Protein AF-A0A3R8M6Q6-F1 (afdb_monomer_lite)

Sequence (93 aa):
MAAIEPDTLVAEKQAVLIAHEKTYHGFSVLLRWCMLGLASVISALTVWFATPGGFWGGLVTFLVVWVAGYYGMVHREEQQSLDPWAPGRKGIL

Structure (mmCIF, N/CA/C/O backbone):
data_AF-A0A3R8M6Q6-F1
#
_entry.id   AF-A0A3R8M6Q6-F1
#
loop_
_atom_site.group_PDB
_atom_site.id
_atom_site.type_symbol
_atom_site.label_atom_id
_atom_site.label_alt_id
_atom_site.label_comp_id
_atom_site.label_asym_id
_atom_site.label_entity_id
_atom_site.label_seq_id
_atom_site.pdbx_PDB_ins_code
_atom_site.Cartn_x
_atom_site.Cartn_y
_atom_site.Cartn_z
_atom_site.occupancy
_atom_site.B_iso_or_equiv
_atom_site.auth_seq_id
_atom_site.auth_comp_id
_atom_site.auth_asym_id
_atom_site.auth_atom_id
_atom_site.pdbx_PDB_model_num
ATOM 1 N N . MET A 1 1 ? -16.952 14.064 49.777 1.00 47.34 1 MET A N 1
ATOM 2 C CA . MET A 1 1 ? -15.924 13.362 48.983 1.00 47.34 1 MET A CA 1
ATOM 3 C C . MET A 1 1 ? -16.575 12.068 48.520 1.00 47.34 1 MET A C 1
ATOM 5 O O . MET A 1 1 ? -16.625 11.122 49.290 1.00 47.34 1 MET A O 1
ATOM 9 N N . ALA A 1 2 ? -17.269 12.095 47.378 1.00 55.22 2 ALA A N 1
ATOM 10 C CA . ALA A 1 2 ? -17.995 10.919 46.902 1.00 55.22 2 ALA A CA 1
ATOM 11 C C . ALA A 1 2 ? -16.963 9.876 46.459 1.00 55.22 2 ALA A C 1
ATOM 13 O O . ALA A 1 2 ? -16.129 10.170 45.604 1.00 55.22 2 ALA A O 1
ATOM 14 N N . ALA A 1 3 ? -16.966 8.710 47.104 1.00 64.25 3 ALA A N 1
ATOM 15 C CA . ALA A 1 3 ? -16.174 7.578 46.655 1.00 64.25 3 ALA A CA 1
ATOM 16 C C . ALA A 1 3 ? -16.708 7.167 45.281 1.00 64.25 3 ALA A C 1
ATOM 18 O O . ALA A 1 3 ? -17.901 6.911 45.137 1.00 64.25 3 ALA A O 1
ATOM 19 N N . ILE A 1 4 ? -15.840 7.185 44.275 1.00 65.62 4 ILE A N 1
ATOM 20 C CA . ILE A 1 4 ? -16.178 6.709 42.939 1.00 65.62 4 ILE A CA 1
ATOM 21 C C . ILE A 1 4 ? -16.428 5.204 43.070 1.00 65.62 4 ILE A C 1
ATOM 23 O O . ILE A 1 4 ? -15.549 4.465 43.519 1.00 65.62 4 ILE A O 1
ATOM 27 N N . GLU A 1 5 ? -17.647 4.774 42.761 1.00 72.75 5 GLU A N 1
ATOM 28 C CA . GLU A 1 5 ? -18.074 3.382 42.874 1.00 72.75 5 GLU A CA 1
ATOM 29 C C . GLU A 1 5 ? -17.246 2.531 41.877 1.00 72.75 5 GLU A C 1
ATOM 31 O O . GLU A 1 5 ? -16.978 2.981 40.755 1.00 72.75 5 GLU A O 1
ATOM 36 N N . PRO A 1 6 ? -16.695 1.370 42.284 1.00 71.56 6 PRO A N 1
ATOM 37 C CA . PRO A 1 6 ? -15.657 0.658 41.522 1.00 71.56 6 PRO A CA 1
ATOM 38 C C . PRO A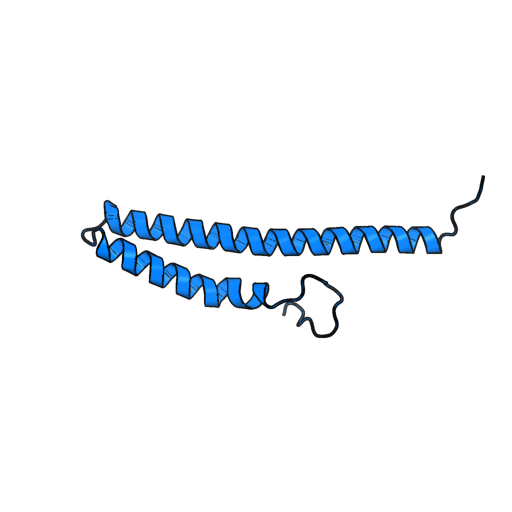 1 6 ? -16.093 0.219 40.114 1.00 71.56 6 PRO A C 1
ATOM 40 O O . PRO A 1 6 ? -15.264 0.100 39.214 1.00 71.56 6 PRO A O 1
ATOM 43 N N . ASP A 1 7 ? -17.384 0.010 39.910 1.00 76.44 7 ASP A N 1
ATOM 44 C CA . ASP A 1 7 ? -18.051 -0.259 38.637 1.00 76.44 7 ASP A CA 1
ATOM 45 C C . ASP A 1 7 ? -17.963 0.916 37.647 1.00 76.44 7 ASP A C 1
ATOM 47 O O . ASP A 1 7 ? -17.694 0.704 36.461 1.00 76.44 7 ASP A O 1
ATOM 51 N N . THR A 1 8 ? -18.081 2.157 38.121 1.00 79.62 8 THR A N 1
ATOM 52 C CA . THR A 1 8 ? -17.949 3.354 37.271 1.00 79.62 8 THR A CA 1
ATOM 53 C C . THR A 1 8 ? -16.519 3.546 36.755 1.00 79.62 8 THR A C 1
ATOM 55 O O . THR A 1 8 ? -16.321 3.869 35.583 1.00 79.62 8 THR A O 1
ATOM 58 N N . LEU A 1 9 ? -15.508 3.238 37.579 1.00 77.75 9 LEU A N 1
ATOM 59 C CA . LEU A 1 9 ? -14.096 3.258 37.168 1.00 77.75 9 LEU A CA 1
ATOM 60 C C . LEU A 1 9 ? -13.792 2.203 36.102 1.00 77.75 9 LEU A C 1
ATOM 62 O O . LEU A 1 9 ? -12.989 2.437 35.198 1.00 77.75 9 LEU A O 1
ATOM 66 N N . VAL A 1 10 ? -14.400 1.021 36.215 1.00 82.19 10 VAL A N 1
ATOM 67 C CA . VAL A 1 10 ? -14.240 -0.048 35.224 1.00 82.19 10 VAL A CA 1
ATOM 68 C C . VAL A 1 10 ? -14.874 0.366 33.896 1.00 82.19 10 VAL A C 1
ATOM 70 O O . VAL A 1 10 ? -14.241 0.190 32.854 1.00 82.19 10 VAL A O 1
ATOM 73 N N . ALA A 1 11 ? -16.062 0.973 33.924 1.00 84.62 11 ALA A N 1
ATOM 74 C CA . ALA A 1 11 ? -16.735 1.471 32.726 1.00 84.62 11 ALA A CA 1
ATOM 75 C C . ALA A 1 11 ? -15.921 2.562 32.006 1.00 84.62 11 ALA A C 1
ATOM 77 O O . ALA A 1 11 ? -15.742 2.499 30.788 1.00 84.62 11 ALA A O 1
ATOM 78 N N . GLU A 1 12 ? -15.359 3.523 32.745 1.00 85.25 12 GLU A N 1
ATOM 79 C CA . GLU A 1 12 ? -14.527 4.586 32.171 1.00 85.25 12 GLU A CA 1
ATOM 80 C C . GLU A 1 12 ? -13.244 4.026 31.534 1.00 85.25 12 GLU A C 1
ATOM 82 O O . GLU A 1 12 ? -12.908 4.358 30.394 1.00 85.25 12 GLU A O 1
ATOM 87 N N . LYS A 1 13 ? -12.561 3.095 32.216 1.00 85.25 13 LYS A N 1
ATOM 88 C CA . LYS A 1 13 ? -11.373 2.417 31.669 1.00 85.25 13 LYS A CA 1
ATOM 89 C C . LYS A 1 13 ? -11.689 1.649 30.388 1.00 85.25 13 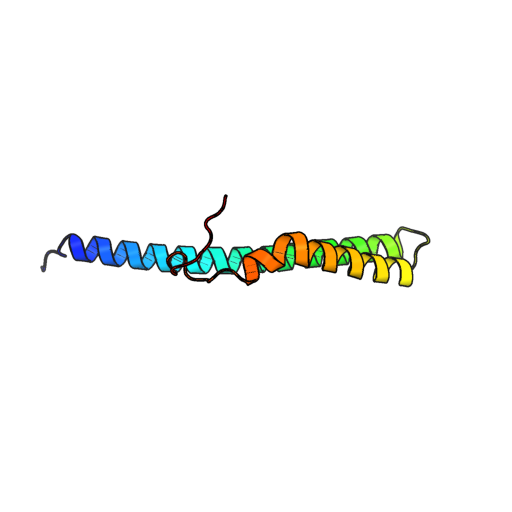LYS A C 1
ATOM 91 O O . LYS A 1 13 ? -10.920 1.730 29.433 1.00 85.25 13 LYS A O 1
ATOM 96 N N . GLN A 1 14 ? -12.812 0.933 30.343 1.00 85.44 14 GLN A N 1
ATOM 97 C CA . GLN A 1 14 ? -13.248 0.225 29.137 1.00 85.44 14 GLN A CA 1
ATOM 98 C C . GLN A 1 14 ? -13.522 1.192 27.981 1.00 85.44 14 GLN A C 1
ATOM 100 O O . GLN A 1 14 ? -13.081 0.937 26.862 1.00 85.44 14 GLN A O 1
ATOM 105 N N . ALA A 1 15 ? -14.171 2.330 28.242 1.00 86.06 15 ALA A N 1
ATOM 106 C CA . ALA A 1 15 ? -14.430 3.340 27.218 1.00 86.06 15 ALA A CA 1
ATOM 107 C C . ALA A 1 15 ? -13.131 3.892 26.602 1.00 86.06 15 ALA A C 1
ATOM 109 O O . ALA A 1 15 ? -13.028 4.013 25.378 1.00 86.06 15 ALA A O 1
ATOM 110 N N . VAL A 1 16 ? -12.113 4.160 27.428 1.00 89.38 16 VAL A N 1
ATOM 111 C CA . VAL A 1 16 ? -10.790 4.610 26.962 1.00 89.38 16 VAL A CA 1
ATOM 112 C C . VAL A 1 16 ? -10.095 3.536 26.123 1.00 89.38 16 VAL A C 1
ATOM 114 O O . VAL A 1 16 ? -9.553 3.852 25.063 1.00 89.38 16 VAL A O 1
ATOM 117 N N . LEU A 1 17 ? -10.136 2.269 26.549 1.00 85.62 17 LEU A N 1
ATOM 118 C CA . LEU A 1 17 ? -9.545 1.157 25.795 1.00 85.62 17 LEU A CA 1
ATOM 119 C C . LEU A 1 17 ? -10.209 0.985 24.423 1.00 85.62 17 LEU A C 1
ATOM 121 O O . LEU A 1 17 ? -9.512 0.886 23.416 1.00 85.62 17 LEU A O 1
ATOM 125 N N . ILE A 1 18 ? -11.541 1.052 24.357 1.00 84.81 18 ILE A N 1
ATOM 126 C CA . ILE A 1 18 ? -12.290 0.964 23.095 1.00 84.81 18 ILE A CA 1
ATOM 127 C C . ILE A 1 18 ? -11.914 2.118 22.154 1.00 84.81 18 ILE A C 1
ATOM 129 O O . ILE A 1 18 ? -11.704 1.903 20.959 1.00 84.81 18 ILE A O 1
ATOM 133 N N . ALA A 1 19 ? -11.810 3.347 22.668 1.00 88.00 19 ALA A N 1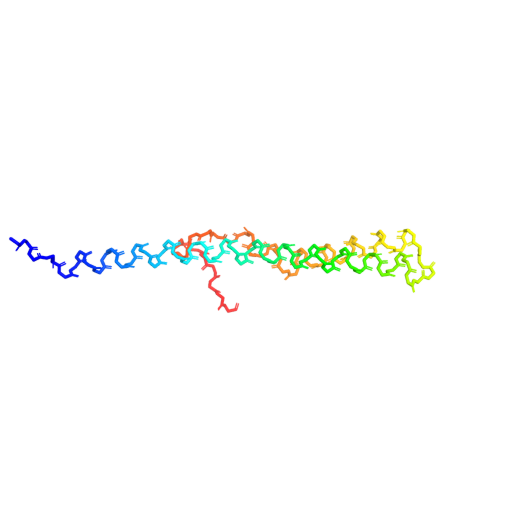
ATOM 134 C CA . ALA A 1 19 ? -11.402 4.503 21.868 1.00 88.00 19 ALA A CA 1
ATOM 135 C C . ALA A 1 19 ? -9.961 4.363 21.343 1.00 88.00 19 ALA A C 1
ATOM 137 O O . ALA A 1 19 ? -9.677 4.697 20.186 1.00 88.00 19 ALA A O 1
ATOM 138 N N . HIS A 1 20 ? -9.060 3.831 22.171 1.00 88.25 20 HIS A N 1
ATOM 139 C CA . HIS A 1 20 ? -7.677 3.566 21.792 1.00 88.25 20 HIS A CA 1
ATOM 140 C C . HIS A 1 20 ? -7.582 2.505 20.687 1.00 88.25 20 HIS A C 1
ATOM 142 O O . HIS A 1 20 ? -6.948 2.751 19.662 1.00 88.25 20 HIS A O 1
ATOM 148 N N . GLU A 1 21 ? -8.265 1.368 20.839 1.00 86.19 21 GLU A N 1
ATOM 149 C CA . GLU A 1 21 ? -8.279 0.287 19.845 1.00 86.19 21 GLU A CA 1
ATOM 150 C C . GLU A 1 21 ? -8.849 0.741 18.496 1.00 86.19 21 GLU A C 1
ATOM 152 O O . GLU A 1 21 ? -8.274 0.435 17.448 1.00 86.19 21 GLU A O 1
ATOM 157 N N . LYS A 1 22 ? -9.937 1.527 18.507 1.00 85.81 22 LYS A N 1
ATOM 158 C CA . LYS A 1 22 ? -10.525 2.123 17.293 1.00 85.81 22 LYS A CA 1
ATOM 159 C C . LYS A 1 22 ? -9.511 2.989 16.548 1.00 85.81 22 LYS A C 1
ATOM 161 O O . LYS A 1 22 ? -9.347 2.863 15.334 1.00 85.81 22 LYS A O 1
ATOM 166 N N . THR A 1 23 ? -8.803 3.841 17.286 1.00 90.50 23 THR A N 1
ATOM 167 C CA . THR A 1 23 ? -7.793 4.743 16.717 1.00 90.50 23 THR A CA 1
ATOM 168 C C . THR A 1 23 ? -6.594 3.965 16.181 1.00 90.50 23 THR A C 1
ATOM 170 O O . THR A 1 23 ? -6.136 4.227 15.070 1.00 90.50 23 THR A O 1
ATOM 173 N N . TYR A 1 24 ? -6.114 2.973 16.934 1.00 88.06 24 TYR A N 1
ATOM 174 C CA . TYR A 1 24 ? -4.996 2.123 16.532 1.00 88.06 24 TYR A CA 1
ATOM 175 C C . TYR A 1 24 ? -5.304 1.351 15.248 1.00 88.06 24 TYR A C 1
ATOM 177 O O . TYR A 1 24 ? -4.483 1.314 14.332 1.00 88.06 24 TYR A O 1
ATOM 185 N N . HIS A 1 25 ? -6.508 0.787 15.138 1.00 86.62 25 HIS A N 1
ATOM 186 C CA . HIS A 1 25 ? -6.918 0.082 13.931 1.00 86.62 25 HIS A CA 1
ATOM 187 C C . HIS A 1 25 ? -6.994 1.027 12.723 1.00 86.62 25 HIS A C 1
ATOM 189 O O . HIS A 1 25 ? -6.389 0.734 11.692 1.00 86.62 25 HIS A O 1
ATOM 195 N N . GLY A 1 26 ? -7.621 2.201 12.863 1.00 89.31 26 GLY A N 1
ATOM 196 C CA . GLY A 1 26 ? -7.648 3.206 11.794 1.00 89.31 26 GLY A CA 1
ATOM 197 C C . GLY A 1 26 ? -6.245 3.633 11.343 1.00 89.31 26 GLY A C 1
ATOM 198 O O . GLY A 1 26 ? -5.956 3.668 10.145 1.00 89.31 26 GLY A O 1
ATOM 199 N N . PHE A 1 27 ? -5.337 3.868 12.294 1.00 92.19 27 PHE A N 1
ATOM 200 C CA . PHE A 1 27 ? -3.933 4.161 12.001 1.00 92.19 27 PHE A CA 1
ATOM 201 C C . PHE A 1 27 ? -3.241 3.006 11.268 1.00 92.19 27 PHE A C 1
ATOM 203 O O . PHE A 1 27 ? -2.521 3.238 10.300 1.00 92.19 27 PHE A O 1
ATOM 210 N N . SER A 1 28 ? -3.484 1.759 11.675 1.00 90.50 28 SER A N 1
ATOM 211 C CA . SER A 1 28 ? -2.884 0.584 11.036 1.00 90.50 28 SER A CA 1
ATOM 212 C C . SER A 1 28 ? -3.312 0.421 9.572 1.00 90.50 28 SER A C 1
ATOM 214 O O . SER A 1 28 ? -2.484 0.092 8.721 1.00 90.50 28 SER A O 1
ATOM 216 N N . VAL A 1 29 ? -4.580 0.704 9.248 1.00 90.75 29 VAL A N 1
ATOM 217 C CA . VAL A 1 29 ? -5.092 0.670 7.869 1.00 90.75 29 VAL A CA 1
ATOM 218 C C . VAL A 1 29 ? -4.455 1.783 7.040 1.00 90.75 29 VAL A C 1
ATOM 220 O O . VAL A 1 29 ? -3.962 1.523 5.942 1.00 90.75 29 VAL A O 1
ATOM 223 N N . LEU A 1 30 ? -4.379 3.003 7.581 1.00 92.81 30 LEU A N 1
ATOM 224 C CA . LEU A 1 30 ? -3.694 4.122 6.928 1.00 92.81 30 LEU A CA 1
ATOM 225 C C . LEU A 1 30 ? -2.222 3.793 6.643 1.00 92.81 30 LEU A C 1
ATOM 227 O O . LEU A 1 30 ? -1.732 4.014 5.538 1.00 92.81 30 LEU A O 1
ATOM 231 N N . LEU A 1 31 ? -1.522 3.225 7.623 1.00 94.25 31 LEU A N 1
ATOM 232 C CA . LEU A 1 31 ? -0.112 2.879 7.502 1.00 94.25 31 LEU A CA 1
ATOM 233 C C . LEU A 1 31 ? 0.123 1.838 6.398 1.00 94.25 31 LEU A C 1
ATOM 235 O O . LEU A 1 31 ? 1.079 1.966 5.634 1.00 94.25 31 LEU A O 1
ATOM 239 N N . ARG A 1 32 ? -0.775 0.855 6.251 1.00 93.12 32 ARG A N 1
ATOM 240 C CA . ARG A 1 32 ? -0.735 -0.113 5.141 1.00 93.12 32 ARG A CA 1
ATOM 241 C C . ARG A 1 32 ? -0.904 0.562 3.782 1.00 93.12 32 ARG A C 1
ATOM 243 O O . ARG A 1 32 ? -0.143 0.252 2.868 1.00 93.12 32 ARG A O 1
ATOM 250 N N . TRP A 1 33 ? -1.829 1.516 3.654 1.00 94.62 33 TRP A N 1
ATOM 251 C CA . TRP A 1 33 ? -1.967 2.323 2.436 1.00 94.62 33 TRP A CA 1
ATOM 252 C C . TRP A 1 33 ? -0.690 3.113 2.120 1.00 94.62 33 TRP A C 1
ATOM 254 O O . TRP A 1 33 ? -0.240 3.116 0.973 1.00 94.62 33 TRP A O 1
ATOM 264 N N . CYS A 1 34 ? -0.060 3.727 3.126 1.00 96.44 34 CYS A N 1
ATOM 265 C CA . CYS A 1 34 ? 1.208 4.437 2.949 1.00 96.44 34 CYS A CA 1
ATOM 266 C C . CYS A 1 34 ? 2.342 3.499 2.507 1.00 96.44 34 CYS A C 1
ATOM 268 O O . CYS A 1 34 ? 3.081 3.830 1.580 1.00 96.44 34 CYS A O 1
ATOM 270 N N . MET A 1 35 ? 2.470 2.325 3.132 1.00 96.50 35 MET A N 1
ATOM 271 C CA . MET A 1 35 ? 3.474 1.320 2.769 1.00 96.50 35 MET A CA 1
ATOM 272 C C . MET A 1 35 ? 3.281 0.812 1.339 1.00 96.50 35 MET A C 1
ATOM 274 O O . MET A 1 35 ? 4.249 0.749 0.583 1.00 96.50 35 MET A O 1
ATOM 278 N N . LEU A 1 36 ? 2.040 0.505 0.948 1.00 97.38 36 LEU A N 1
ATOM 279 C CA . LEU A 1 36 ? 1.714 0.088 -0.414 1.00 97.38 36 LEU A CA 1
ATOM 280 C C . LEU A 1 36 ? 2.065 1.181 -1.426 1.00 97.38 36 LEU A C 1
ATOM 282 O O . LEU A 1 36 ? 2.689 0.897 -2.450 1.00 97.38 36 LEU A O 1
ATOM 286 N N . GLY A 1 37 ? 1.708 2.433 -1.133 1.00 97.31 37 GLY A N 1
ATOM 287 C CA . GLY A 1 37 ? 2.032 3.556 -2.003 1.00 97.31 37 GLY A CA 1
ATOM 288 C C . GLY A 1 37 ? 3.531 3.751 -2.174 1.00 97.31 37 GLY A C 1
ATOM 289 O O . GLY A 1 37 ? 4.002 3.840 -3.306 1.00 97.31 37 GLY A O 1
ATOM 290 N N . LEU A 1 38 ? 4.295 3.721 -1.081 1.00 98.19 38 LEU A N 1
ATOM 291 C CA . LEU A 1 38 ? 5.754 3.804 -1.142 1.00 98.19 38 LEU A CA 1
ATOM 292 C C . LEU A 1 38 ? 6.359 2.649 -1.942 1.00 98.19 38 LEU A C 1
ATOM 294 O O . LEU A 1 38 ? 7.159 2.894 -2.842 1.00 98.19 38 LEU A O 1
ATOM 298 N N . ALA A 1 39 ? 5.951 1.408 -1.671 1.00 97.81 39 ALA A N 1
ATOM 299 C CA . ALA A 1 39 ? 6.448 0.240 -2.392 1.00 97.81 39 ALA A CA 1
ATOM 300 C C . ALA A 1 39 ? 6.167 0.338 -3.900 1.00 97.81 39 ALA A C 1
ATOM 302 O O . ALA A 1 39 ? 7.060 0.096 -4.715 1.00 97.81 39 ALA A O 1
ATOM 303 N N . SER A 1 40 ? 4.954 0.751 -4.274 1.00 98.06 40 SER A N 1
ATOM 304 C CA . SER A 1 40 ? 4.534 0.885 -5.673 1.00 98.06 40 SER A CA 1
ATOM 305 C C . SER A 1 40 ? 5.313 1.987 -6.393 1.00 98.06 40 SER A C 1
ATOM 307 O O . SER A 1 40 ? 5.833 1.761 -7.484 1.00 98.06 40 SER A O 1
ATOM 309 N N . VAL A 1 41 ? 5.448 3.166 -5.772 1.00 98.25 41 VAL A N 1
ATOM 310 C CA . VAL A 1 41 ? 6.171 4.312 -6.348 1.00 98.25 41 VAL A CA 1
ATOM 311 C C . VAL A 1 41 ? 7.661 4.013 -6.483 1.00 98.25 41 VAL A C 1
ATOM 313 O O . VAL A 1 41 ? 8.223 4.224 -7.553 1.00 98.25 41 VAL A O 1
ATOM 316 N N . ILE A 1 42 ? 8.307 3.482 -5.442 1.00 98.38 42 ILE A N 1
ATOM 317 C CA . ILE A 1 42 ? 9.742 3.158 -5.485 1.00 98.38 42 ILE A CA 1
ATOM 318 C C . ILE A 1 42 ? 10.019 2.110 -6.566 1.00 98.38 42 ILE A C 1
ATOM 320 O O . ILE A 1 42 ? 10.961 2.265 -7.344 1.00 98.38 42 ILE A O 1
ATOM 324 N N . SER A 1 43 ? 9.181 1.075 -6.663 1.00 98.00 43 SER A N 1
ATOM 325 C CA . SER A 1 43 ? 9.314 0.042 -7.698 1.00 98.00 43 SER A CA 1
ATOM 326 C C . SER A 1 43 ? 9.158 0.631 -9.101 1.00 98.00 43 SER A C 1
ATOM 328 O O . SER A 1 43 ? 9.976 0.364 -9.980 1.00 98.00 43 SER A O 1
ATOM 330 N N . ALA A 1 44 ? 8.159 1.492 -9.303 1.00 98.31 44 ALA A N 1
ATOM 331 C CA . ALA A 1 44 ? 7.925 2.170 -10.574 1.00 98.31 44 ALA A CA 1
ATOM 332 C C . ALA A 1 44 ? 9.100 3.065 -10.985 1.00 98.31 44 ALA A C 1
ATOM 334 O O . ALA A 1 44 ? 9.562 2.985 -12.121 1.00 98.31 44 ALA A O 1
ATOM 335 N N . LEU A 1 45 ? 9.616 3.878 -10.058 1.00 98.12 45 LEU A N 1
ATOM 336 C CA . LEU A 1 45 ? 10.772 4.745 -10.295 1.00 98.12 45 LEU A CA 1
ATOM 337 C C . LEU A 1 45 ? 12.036 3.933 -10.586 1.00 98.12 45 LEU A C 1
ATOM 339 O O . LEU A 1 45 ? 12.823 4.310 -11.450 1.00 98.12 45 LEU A O 1
ATOM 343 N N . THR A 1 46 ? 12.205 2.795 -9.914 1.00 98.12 46 THR A N 1
ATOM 344 C CA . THR A 1 46 ? 13.333 1.886 -10.145 1.00 98.12 46 THR A CA 1
ATOM 345 C C . THR A 1 46 ? 13.276 1.308 -11.554 1.00 98.12 46 THR A C 1
ATOM 347 O O . THR A 1 46 ? 14.260 1.381 -12.283 1.00 98.12 46 THR A O 1
ATOM 350 N N . VAL A 1 47 ? 12.125 0.791 -11.990 1.00 98.19 47 VAL A N 1
ATOM 351 C CA . VAL A 1 47 ? 11.996 0.258 -13.355 1.00 98.19 47 VAL A CA 1
ATOM 352 C C . VAL A 1 47 ? 12.117 1.370 -14.395 1.00 98.19 47 VAL A C 1
ATOM 354 O O . VAL A 1 47 ? 12.751 1.160 -15.428 1.00 98.19 47 VAL A O 1
ATOM 357 N N . TRP A 1 48 ? 11.592 2.563 -14.111 1.00 97.38 48 TRP A N 1
ATOM 358 C CA . TRP A 1 48 ? 11.703 3.701 -15.018 1.00 97.38 48 TRP A CA 1
ATOM 359 C C . TRP A 1 48 ? 13.156 4.122 -15.237 1.00 97.38 48 TRP A C 1
ATOM 361 O O . TRP A 1 48 ? 13.594 4.221 -16.382 1.00 97.38 48 TRP A O 1
ATOM 371 N N . PHE A 1 49 ? 13.902 4.382 -14.163 1.00 97.50 49 PHE A N 1
ATOM 372 C CA . PHE A 1 49 ? 15.210 5.033 -14.258 1.00 97.50 49 PHE A CA 1
ATOM 373 C C . PHE A 1 49 ? 16.398 4.070 -14.203 1.00 9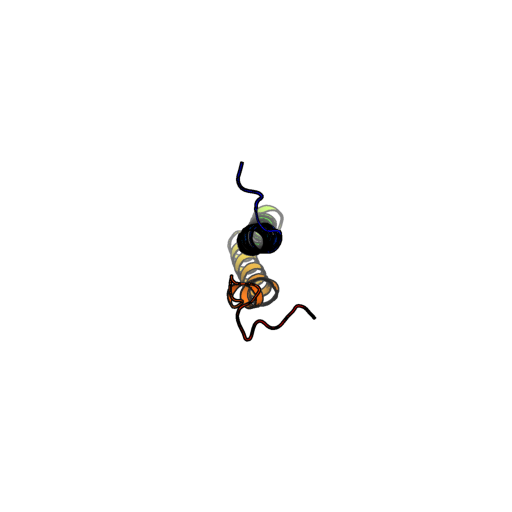7.50 49 PHE A C 1
ATOM 375 O O . PHE A 1 49 ? 17.432 4.365 -14.796 1.00 97.50 49 PHE A O 1
ATOM 382 N N . ALA A 1 50 ? 16.281 2.936 -13.511 1.00 97.38 50 ALA A N 1
ATOM 383 C CA . ALA A 1 50 ? 17.394 2.011 -13.282 1.00 97.38 50 ALA A CA 1
ATOM 384 C C . ALA A 1 50 ? 17.394 0.797 -14.228 1.00 97.38 50 ALA A C 1
ATOM 386 O O . ALA A 1 50 ? 18.264 -0.065 -14.117 1.00 97.38 50 ALA A O 1
ATOM 387 N N . THR A 1 51 ? 16.438 0.708 -15.160 1.00 95.56 51 THR A N 1
ATOM 388 C CA . THR A 1 51 ? 16.357 -0.393 -16.132 1.00 95.56 51 THR A CA 1
ATOM 389 C C . THR A 1 51 ? 16.039 0.119 -17.543 1.00 95.56 51 THR A C 1
ATOM 391 O O . THR A 1 51 ? 15.513 1.223 -17.687 1.00 95.56 51 THR A O 1
ATOM 394 N N . PRO A 1 52 ? 16.263 -0.686 -18.602 1.00 95.62 52 PRO A N 1
ATOM 395 C CA . PRO A 1 52 ? 15.819 -0.356 -19.960 1.00 95.62 52 PRO A CA 1
ATOM 396 C C . PRO A 1 52 ? 14.290 -0.284 -20.143 1.00 95.62 52 PRO A C 1
ATOM 398 O O . PRO A 1 52 ? 13.831 -0.010 -21.248 1.00 95.62 52 PRO A O 1
ATOM 401 N N . GLY A 1 53 ? 13.491 -0.549 -19.100 1.00 92.00 53 GLY A N 1
ATOM 402 C CA . GLY A 1 53 ? 12.026 -0.535 -19.162 1.00 92.00 53 GLY A CA 1
ATOM 403 C C . GLY A 1 53 ? 11.413 0.852 -19.386 1.00 92.00 53 GLY A C 1
ATOM 404 O O . GLY A 1 53 ? 10.293 0.944 -19.894 1.00 92.00 53 GLY A O 1
ATOM 405 N N . GLY A 1 54 ? 12.135 1.926 -19.043 1.00 94.94 54 GLY A N 1
ATOM 406 C CA . GLY A 1 54 ? 11.700 3.309 -19.256 1.00 94.94 54 GLY A CA 1
ATOM 407 C C . GLY A 1 54 ? 10.340 3.632 -18.623 1.00 94.94 54 GLY A C 1
ATOM 408 O O . GLY A 1 54 ? 9.864 2.935 -17.725 1.00 94.94 54 GLY A O 1
ATOM 409 N N . PHE A 1 55 ? 9.682 4.690 -19.111 1.00 95.31 55 PHE A N 1
ATOM 410 C CA . PHE A 1 55 ? 8.410 5.155 -18.541 1.00 95.31 55 PHE A CA 1
ATOM 411 C C . PHE A 1 55 ? 7.339 4.063 -18.488 1.00 95.31 55 PHE A C 1
ATOM 413 O O . PHE A 1 55 ? 6.741 3.823 -17.441 1.00 95.31 55 PHE A O 1
ATOM 420 N N . TRP A 1 56 ? 7.113 3.383 -19.613 1.00 97.25 56 TRP A N 1
ATOM 421 C CA . TRP A 1 56 ? 6.053 2.385 -19.728 1.00 97.25 56 TRP A CA 1
ATOM 422 C C . TRP A 1 56 ? 6.308 1.158 -18.852 1.00 97.25 56 TRP A C 1
ATOM 424 O O . TRP A 1 56 ? 5.372 0.666 -18.223 1.00 97.25 56 TRP A O 1
ATOM 434 N N . GLY A 1 57 ? 7.560 0.704 -18.733 1.00 97.19 57 GLY A N 1
ATOM 435 C CA . GLY A 1 57 ? 7.925 -0.353 -17.791 1.00 97.19 57 GLY A CA 1
ATOM 436 C C . GLY A 1 57 ? 7.656 0.058 -16.342 1.00 97.19 57 GLY A C 1
ATOM 437 O O . GLY A 1 57 ? 7.081 -0.719 -15.576 1.00 97.19 57 GLY A O 1
ATOM 438 N N . GLY A 1 58 ? 7.997 1.298 -15.977 1.00 97.62 58 GLY A N 1
ATOM 439 C CA . GLY A 1 58 ? 7.682 1.868 -14.666 1.00 97.62 58 GLY A CA 1
ATOM 440 C C . GLY A 1 58 ? 6.178 1.929 -14.390 1.00 97.62 58 GLY A C 1
ATOM 441 O O . GLY A 1 58 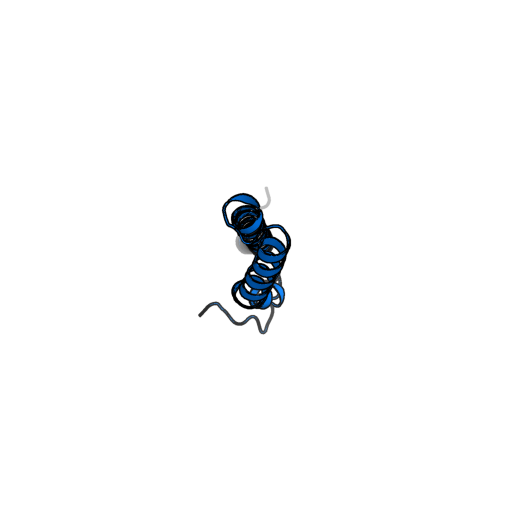? 5.732 1.480 -13.336 1.00 97.62 58 GLY A O 1
ATOM 442 N N . LEU A 1 59 ? 5.385 2.408 -15.355 1.00 97.88 59 LEU A N 1
ATOM 443 C CA . LEU A 1 59 ? 3.924 2.506 -15.253 1.00 97.88 59 LEU A CA 1
ATOM 444 C C . LEU A 1 59 ? 3.267 1.131 -15.063 1.00 97.88 59 LEU A C 1
ATOM 446 O O . LEU A 1 59 ? 2.421 0.963 -14.187 1.00 97.88 59 LEU A O 1
ATOM 450 N N . VAL A 1 60 ? 3.667 0.133 -15.856 1.00 98.25 60 VAL A N 1
ATOM 451 C CA . VAL A 1 60 ? 3.145 -1.236 -15.728 1.00 98.25 60 VAL A CA 1
ATOM 452 C C . VAL A 1 60 ? 3.519 -1.822 -14.369 1.00 98.25 60 VAL A C 1
ATOM 454 O O . VAL A 1 60 ? 2.664 -2.388 -13.690 1.00 98.25 60 VAL A O 1
ATOM 457 N N . THR A 1 61 ? 4.764 -1.629 -13.930 1.00 98.19 61 THR A N 1
ATOM 458 C CA . THR A 1 61 ? 5.229 -2.097 -12.615 1.00 98.19 61 THR A CA 1
ATOM 459 C C . THR A 1 61 ? 4.423 -1.467 -11.483 1.00 98.19 61 THR A C 1
ATOM 461 O O . THR A 1 61 ? 3.989 -2.181 -10.581 1.00 98.19 61 THR A O 1
ATOM 464 N N . PHE A 1 62 ? 4.159 -0.157 -11.551 1.00 98.25 62 PHE A N 1
ATOM 465 C CA . PHE A 1 62 ? 3.309 0.541 -10.586 1.00 98.25 62 PHE A CA 1
ATOM 466 C C . PHE A 1 62 ? 1.938 -0.127 -10.465 1.00 98.25 62 PHE A C 1
ATOM 468 O O . PHE A 1 62 ? 1.524 -0.488 -9.367 1.00 98.25 62 PHE A O 1
ATOM 475 N N . LEU A 1 63 ? 1.248 -0.317 -11.595 1.00 98.31 63 LEU A N 1
ATOM 476 C CA . LEU A 1 63 ? -0.104 -0.875 -11.617 1.00 98.31 63 LEU A CA 1
ATOM 477 C C . LEU A 1 63 ? -0.136 -2.306 -11.080 1.00 98.31 63 LEU A C 1
ATOM 479 O O . LEU A 1 63 ? -1.013 -2.637 -10.286 1.00 98.31 63 LEU A O 1
ATOM 483 N N . VAL A 1 64 ? 0.829 -3.140 -11.469 1.00 98.19 64 VAL A N 1
ATOM 484 C CA . VAL A 1 64 ? 0.908 -4.531 -11.005 1.00 98.19 64 VAL A CA 1
ATOM 485 C C . VAL A 1 64 ? 1.131 -4.591 -9.494 1.00 98.19 64 VAL A C 1
ATOM 487 O O . VAL A 1 64 ? 0.384 -5.283 -8.803 1.00 98.19 64 VAL A O 1
ATOM 490 N N . VAL A 1 65 ? 2.112 -3.850 -8.967 1.00 97.81 65 VAL A N 1
ATOM 491 C CA . VAL A 1 65 ? 2.418 -3.836 -7.525 1.00 97.81 65 VAL A CA 1
ATOM 492 C C . VAL A 1 65 ? 1.251 -3.259 -6.727 1.00 97.81 65 VAL A C 1
ATOM 494 O O . VAL A 1 65 ? 0.863 -3.835 -5.710 1.00 97.81 65 VAL A O 1
ATOM 497 N N . TRP A 1 66 ? 0.645 -2.173 -7.209 1.00 97.88 66 TRP A N 1
ATOM 498 C CA . TRP A 1 66 ? -0.495 -1.538 -6.556 1.00 97.88 66 TRP A CA 1
ATOM 499 C C . TRP A 1 66 ? -1.701 -2.476 -6.473 1.00 97.88 66 TRP A C 1
ATOM 501 O O . TRP A 1 66 ? -2.262 -2.663 -5.396 1.00 97.88 66 TRP A O 1
ATOM 511 N N . VAL A 1 67 ? -2.085 -3.107 -7.588 1.00 97.69 67 VAL A N 1
ATOM 512 C CA . VAL A 1 67 ? -3.228 -4.033 -7.637 1.00 97.69 67 VAL A CA 1
ATOM 513 C C . VAL A 1 67 ? -2.969 -5.262 -6.770 1.00 97.69 67 VAL A C 1
ATOM 515 O O . VAL A 1 67 ? -3.825 -5.633 -5.966 1.00 97.69 67 VAL A O 1
ATOM 518 N N . ALA A 1 68 ? -1.787 -5.873 -6.886 1.00 97.06 68 ALA A N 1
ATOM 519 C CA . ALA A 1 68 ? -1.429 -7.042 -6.089 1.00 97.06 68 ALA A CA 1
ATOM 520 C C . ALA A 1 68 ? -1.434 -6.726 -4.585 1.00 97.06 68 ALA A C 1
ATOM 522 O O . ALA A 1 68 ? -2.008 -7.477 -3.796 1.00 97.06 68 ALA A O 1
ATOM 523 N N . GLY A 1 69 ? -0.851 -5.595 -4.181 1.00 95.31 69 GLY A N 1
ATOM 524 C CA . GLY A 1 69 ? -0.829 -5.176 -2.784 1.00 95.31 69 GLY A CA 1
ATOM 525 C C . GLY A 1 69 ? -2.199 -4.744 -2.258 1.00 95.31 69 GLY A C 1
ATOM 526 O O . GLY A 1 69 ? -2.527 -5.049 -1.111 1.00 95.31 69 GLY A O 1
ATOM 527 N N . TYR A 1 70 ? -3.039 -4.118 -3.090 1.00 95.31 70 TYR A N 1
ATOM 528 C CA . TYR A 1 70 ? -4.408 -3.768 -2.711 1.00 95.31 70 TYR A CA 1
ATOM 529 C C . TYR A 1 70 ? -5.206 -5.021 -2.344 1.00 95.31 70 TYR A C 1
ATOM 531 O O . TYR A 1 70 ? -5.691 -5.133 -1.219 1.00 95.31 70 TYR A O 1
ATOM 539 N N . TYR A 1 71 ? -5.283 -6.000 -3.248 1.00 94.75 71 TYR A N 1
ATOM 540 C CA . TYR A 1 71 ? -6.042 -7.226 -2.994 1.00 94.75 71 TYR A CA 1
ATOM 541 C C . TYR A 1 71 ? -5.397 -8.120 -1.927 1.00 94.75 71 TYR A C 1
ATOM 543 O O . TYR A 1 71 ? -6.113 -8.764 -1.164 1.00 94.75 71 TYR A O 1
ATOM 551 N N . GLY A 1 72 ? -4.063 -8.150 -1.847 1.00 91.81 72 GLY A N 1
ATOM 552 C CA . GLY A 1 72 ? -3.338 -8.995 -0.899 1.00 91.81 72 GLY A CA 1
ATOM 553 C C . GLY A 1 72 ? -3.330 -8.479 0.542 1.00 91.81 72 GLY A C 1
ATOM 554 O O . GLY A 1 72 ? -3.349 -9.286 1.468 1.00 91.81 72 GLY A O 1
ATOM 555 N N . MET A 1 73 ? -3.296 -7.158 0.752 1.00 88.44 73 MET A N 1
ATOM 556 C CA . MET A 1 73 ? -3.071 -6.572 2.083 1.00 88.44 73 MET A CA 1
ATOM 557 C C . MET A 1 73 ? -4.173 -5.619 2.541 1.00 88.44 73 MET A C 1
ATOM 559 O O . MET A 1 73 ? -4.481 -5.571 3.730 1.00 88.44 73 MET A O 1
ATOM 563 N N . VAL A 1 74 ? -4.739 -4.831 1.629 1.00 90.25 74 VAL A N 1
ATOM 564 C CA . VAL A 1 74 ? -5.574 -3.677 1.990 1.00 90.25 74 VAL A CA 1
ATOM 565 C C . VAL A 1 74 ? -7.060 -4.015 1.952 1.00 90.25 74 VAL A C 1
ATOM 567 O O . VAL A 1 74 ? -7.782 -3.705 2.895 1.00 90.25 74 VAL A O 1
ATOM 570 N N . HIS A 1 75 ? -7.508 -4.713 0.910 1.00 89.31 75 HIS A N 1
ATOM 571 C CA . HIS A 1 75 ? -8.918 -4.992 0.641 1.00 89.31 75 HIS A CA 1
ATOM 572 C C . HIS A 1 75 ? -9.638 -5.679 1.811 1.00 89.31 75 HIS A C 1
ATOM 574 O O . HIS A 1 75 ? -10.780 -5.351 2.124 1.00 89.31 75 HIS A O 1
ATOM 580 N N . ARG A 1 76 ? -8.964 -6.618 2.490 1.00 83.31 76 ARG A N 1
ATOM 581 C CA . ARG A 1 76 ? -9.534 -7.329 3.646 1.00 83.31 76 ARG A CA 1
ATOM 582 C C . ARG A 1 76 ? -9.718 -6.412 4.853 1.00 83.31 76 ARG A C 1
ATOM 584 O O . ARG A 1 76 ? -10.735 -6.507 5.526 1.00 83.31 76 ARG A O 1
ATOM 591 N N . GLU A 1 77 ? -8.728 -5.574 5.138 1.00 81.38 77 GLU A N 1
ATOM 592 C CA . GLU A 1 77 ? -8.698 -4.722 6.332 1.00 81.38 77 GLU A CA 1
ATOM 593 C C . GLU A 1 77 ? -9.611 -3.499 6.168 1.00 81.38 77 GLU A C 1
ATOM 595 O O . GLU A 1 77 ? -10.254 -3.085 7.124 1.00 81.38 77 GLU A O 1
ATOM 600 N N . GLU A 1 78 ? -9.748 -2.971 4.948 1.00 76.25 78 GLU A N 1
ATOM 601 C CA . GLU A 1 78 ? -10.695 -1.894 4.622 1.00 76.25 78 GLU A CA 1
ATOM 602 C C . GLU A 1 78 ? -12.157 -2.307 4.861 1.00 76.25 78 GLU A C 1
ATOM 604 O O . GLU A 1 78 ? -12.975 -1.498 5.291 1.00 76.25 78 GLU A O 1
ATOM 609 N N . GLN A 1 79 ? -12.493 -3.575 4.608 1.00 81.25 79 GLN A N 1
ATOM 610 C CA . GLN A 1 79 ? -13.850 -4.094 4.799 1.00 81.25 79 GLN A CA 1
ATOM 611 C C . GLN A 1 79 ? -14.179 -4.441 6.254 1.00 81.25 79 GLN A C 1
ATOM 613 O O . GLN A 1 79 ? -15.330 -4.765 6.563 1.00 81.25 79 GLN A O 1
ATOM 618 N N . GLN A 1 80 ? -13.198 -4.412 7.159 1.00 78.06 80 GLN A N 1
ATOM 619 C CA . GLN A 1 80 ? -13.449 -4.671 8.569 1.00 78.06 80 GLN A CA 1
ATOM 620 C C . GLN A 1 80 ? -14.040 -3.432 9.247 1.00 78.06 80 GLN A C 1
ATOM 622 O O . GLN A 1 80 ? -13.675 -2.292 8.973 1.00 78.06 80 GLN A O 1
ATOM 627 N N . SER A 1 81 ? -14.994 -3.658 10.152 1.00 73.50 81 SER A N 1
ATOM 628 C CA . SER A 1 81 ? -15.582 -2.583 10.946 1.00 73.50 81 SER A CA 1
ATOM 629 C C . SER A 1 81 ? -14.499 -1.896 11.767 1.00 73.50 81 SER A C 1
ATOM 631 O O . SER A 1 81 ? -13.703 -2.577 12.403 1.00 73.50 81 SER A O 1
ATOM 633 N N . LEU A 1 82 ? -14.515 -0.564 11.861 1.00 69.38 82 LEU A N 1
ATOM 634 C CA . LEU A 1 82 ? -13.610 0.150 12.772 1.00 69.38 82 LEU A CA 1
ATOM 635 C C . LEU A 1 82 ? -13.867 -0.210 14.242 1.00 69.38 82 LEU A C 1
ATOM 637 O O . LEU A 1 82 ? -12.954 -0.144 15.060 1.00 69.38 82 LEU A O 1
ATOM 641 N N . ASP A 1 83 ? -15.092 -0.629 14.570 1.00 70.38 83 ASP A N 1
ATOM 642 C CA . ASP A 1 83 ? -15.448 -1.102 15.902 1.00 70.38 83 ASP A CA 1
ATOM 643 C C . ASP A 1 83 ? -14.931 -2.533 16.160 1.00 70.38 83 ASP A C 1
ATOM 645 O O . ASP A 1 83 ? -15.341 -3.452 15.434 1.00 70.38 83 ASP A O 1
ATOM 649 N N . PRO A 1 84 ? -14.054 -2.733 17.171 1.00 64.06 84 PRO A N 1
ATOM 650 C CA . PRO A 1 84 ? -13.549 -4.042 17.588 1.00 64.06 84 PRO A CA 1
ATOM 651 C C . PRO A 1 84 ? -14.608 -5.026 18.027 1.00 64.06 84 PRO A C 1
ATOM 653 O O . PRO A 1 84 ? -14.446 -6.229 17.828 1.00 64.06 84 PRO A O 1
ATOM 656 N N . TRP A 1 85 ? -15.706 -4.506 18.555 1.00 69.19 85 TRP A N 1
ATOM 657 C CA . TRP A 1 85 ? -16.738 -5.284 19.216 1.00 69.19 85 TRP A CA 1
ATOM 658 C C . TRP A 1 85 ? -18.006 -5.383 18.366 1.00 69.19 85 TRP A C 1
ATOM 660 O O . TRP A 1 85 ? -19.022 -5.899 18.830 1.00 69.19 85 TRP A O 1
ATOM 670 N N . ALA A 1 86 ? -17.965 -4.914 17.112 1.00 73.94 86 ALA A N 1
ATOM 671 C CA . ALA A 1 86 ? -19.093 -5.065 16.207 1.00 73.94 86 ALA A CA 1
ATOM 672 C C . ALA A 1 86 ? -19.373 -6.555 15.927 1.00 73.94 86 ALA A C 1
ATOM 674 O O . ALA A 1 86 ? -18.457 -7.308 15.563 1.00 73.94 86 ALA A O 1
ATOM 675 N N . PRO A 1 87 ? -20.639 -6.993 16.052 1.00 65.56 87 PRO A N 1
ATOM 676 C CA . PRO A 1 87 ? -21.016 -8.366 15.759 1.00 65.56 87 PRO A CA 1
ATOM 677 C C . PRO A 1 87 ? -20.703 -8.699 14.295 1.00 65.56 87 PRO A C 1
ATOM 679 O O . PRO A 1 87 ? -21.087 -7.971 13.383 1.00 65.56 87 PRO A O 1
ATOM 682 N N . GLY A 1 88 ? -19.987 -9.806 14.071 1.00 67.50 88 GLY A N 1
ATOM 683 C CA . GLY A 1 88 ? -19.605 -10.273 12.732 1.00 67.50 88 GLY A CA 1
ATOM 684 C C . GLY A 1 88 ? -18.179 -9.928 12.288 1.00 67.50 88 GLY A C 1
ATOM 685 O O . GLY A 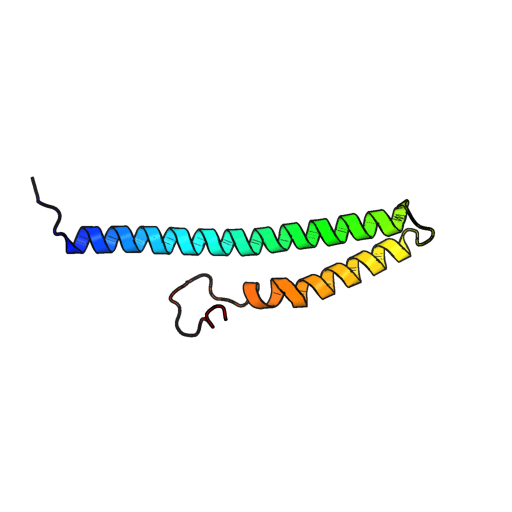1 88 ? -17.777 -10.355 11.202 1.00 67.50 88 GLY A O 1
ATOM 686 N N . ARG A 1 89 ? -17.374 -9.235 13.110 1.00 66.56 89 ARG A N 1
ATOM 687 C CA . ARG A 1 89 ? -15.934 -9.086 12.848 1.00 66.56 89 ARG A CA 1
ATOM 688 C C . ARG A 1 89 ? -15.269 -10.466 12.890 1.00 66.56 89 ARG A C 1
ATOM 690 O O . ARG A 1 89 ? -15.157 -11.087 13.945 1.00 66.56 89 ARG A O 1
ATOM 697 N N . LYS A 1 90 ? -14.800 -10.950 11.737 1.00 66.50 90 LYS A N 1
ATOM 698 C CA . LYS A 1 90 ? -13.953 -12.148 11.674 1.00 66.50 90 LYS A CA 1
ATOM 699 C C . LYS A 1 90 ? -12.621 -11.812 12.343 1.00 66.50 90 LYS A C 1
ATOM 701 O O . LYS A 1 90 ? -11.826 -11.060 11.777 1.00 66.50 90 LYS A O 1
ATOM 706 N N . GLY A 1 91 ? -12.444 -12.306 13.568 1.00 59.47 91 GLY A N 1
ATOM 707 C CA . GLY A 1 91 ? -11.201 -12.190 14.321 1.00 59.47 91 GLY A CA 1
ATOM 708 C C . GLY A 1 91 ? -10.022 -12.748 13.528 1.00 59.47 91 GLY A C 1
ATOM 709 O O . GLY A 1 91 ? -10.194 -13.607 12.663 1.00 59.47 91 GLY A O 1
ATOM 710 N N . ILE A 1 92 ? -8.840 -12.205 13.805 1.00 56.34 92 ILE A N 1
ATOM 711 C CA . ILE A 1 92 ? -7.582 -12.605 13.178 1.00 56.34 92 ILE A CA 1
ATOM 712 C C . ILE A 1 92 ? -7.244 -14.023 13.661 1.00 56.34 92 ILE A C 1
ATOM 714 O O . ILE A 1 92 ? -6.670 -14.208 14.732 1.00 56.34 92 ILE A O 1
ATOM 718 N N . LEU A 1 93 ? -7.662 -15.009 12.870 1.00 43.22 93 LEU A N 1
ATOM 719 C CA . LEU A 1 93 ? -6.858 -16.180 12.541 1.00 43.22 93 LEU A CA 1
ATOM 720 C C . LEU A 1 93 ? -6.419 -16.033 11.078 1.00 43.22 93 LEU A C 1
ATOM 722 O O . LEU A 1 93 ? -7.233 -15.536 10.250 1.00 43.22 93 LEU A O 1
#

Secondary structure (DSSP, 8-state):
-PPPPHHHHHHHHHHHHHHHHHHHHHHHHHHHHHHHHHHHHHHHHHHHHHSTTHHHHHHHHHHHHHHHHIIIIIHHHHTS-S-TT-TT-----

pLDDT: mean 86.32, std 13.07, range [43.22, 98.38]

Radius of gyration: 21.3 Å; chains: 1; bounding box: 38×30×69 Å

Foldseek 3Di:
DDDDDVVNVVVVVVVVVQVVQLVVLVVVLVVLVVVLQVVLQVQLVCCQPVHPNHNVNSVVSSVVSNVCSCVPPRVVSVPADSGPPPPPGPDDD